Protein AF-A0A523X2G7-F1 (afdb_monomer_lite)

Secondary structure (DSSP, 8-state):
-BTTTTB------SHHHHHTTPPPHHHHH-TT--S--SSHHHHHHHHHHHHHHHH--

pLDDT: mean 91.29, std 10.43, range [55.59, 98.38]

Sequence (57 aa):
FDDDKEIAVNCDLCHERLRNNEEPACSLTCPTRCILWGDMKKVSEGIEERFLQQQTS

Structure (mmCIF, N/CA/C/O backbone):
data_AF-A0A523X2G7-F1
#
_entry.id   AF-A0A523X2G7-F1
#
loop_
_atom_site.group_PDB
_atom_site.id
_atom_site.type_symbol
_atom_site.label_atom_id
_atom_site.label_alt_id
_atom_site.label_comp_id
_atom_site.label_asym_id
_atom_site.label_entity_id
_atom_site.label_seq_id
_atom_site.pdbx_PDB_ins_code
_atom_site.Cartn_x
_atom_site.Cartn_y
_atom_site.Cartn_z
_atom_site.occupancy
_atom_site.B_iso_or_equiv
_atom_site.auth_seq_id
_atom_site.auth_comp_id
_atom_site.auth_asym_id
_atom_site.auth_atom_id
_atom_site.pdbx_PDB_model_num
ATOM 1 N N . PHE A 1 1 ? 14.580 -6.379 -11.634 1.00 56.06 1 PHE A N 1
ATOM 2 C CA . PHE A 1 1 ? 16.002 -6.098 -11.870 1.00 56.06 1 PHE A CA 1
ATOM 3 C C . PHE A 1 1 ? 16.180 -6.178 -13.373 1.00 56.06 1 PHE A C 1
ATOM 5 O O . PHE A 1 1 ? 15.701 -7.145 -13.950 1.00 56.06 1 PHE A O 1
ATOM 12 N N . ASP A 1 2 ? 16.644 -5.105 -14.003 1.00 67.88 2 ASP A N 1
ATOM 13 C CA . ASP A 1 2 ? 16.955 -5.095 -15.435 1.00 67.88 2 ASP A CA 1
ATOM 14 C C . ASP A 1 2 ? 18.466 -5.315 -15.499 1.00 67.88 2 ASP A C 1
ATOM 16 O O . ASP A 1 2 ? 19.208 -4.382 -15.240 1.00 67.88 2 ASP A O 1
ATOM 20 N N . ASP A 1 3 ? 18.918 -6.559 -15.675 1.00 66.12 3 ASP A N 1
ATOM 21 C CA . ASP A 1 3 ? 20.350 -6.909 -15.614 1.00 66.12 3 ASP A CA 1
ATOM 22 C C . ASP A 1 3 ? 21.183 -6.182 -16.691 1.00 66.12 3 ASP A C 1
ATOM 24 O O . ASP A 1 3 ? 22.382 -5.973 -16.514 1.00 66.12 3 ASP A O 1
ATOM 28 N N . ASP A 1 4 ? 20.544 -5.760 -17.788 1.00 74.25 4 ASP A N 1
ATOM 29 C CA . ASP A 1 4 ? 21.198 -5.137 -18.945 1.00 74.25 4 ASP A CA 1
ATOM 30 C C . ASP A 1 4 ? 21.411 -3.627 -18.776 1.00 74.25 4 ASP A C 1
ATOM 32 O O . ASP A 1 4 ? 22.216 -3.009 -19.480 1.00 74.25 4 ASP A O 1
ATOM 36 N N . LYS A 1 5 ? 20.680 -3.004 -17.853 1.00 75.94 5 LYS A N 1
ATOM 37 C CA . LYS A 1 5 ? 20.822 -1.592 -17.508 1.00 75.94 5 LYS A CA 1
ATOM 38 C C . LYS A 1 5 ? 21.311 -1.563 -16.077 1.00 75.94 5 LYS A C 1
ATOM 40 O O . LYS A 1 5 ? 20.590 -2.031 -15.218 1.00 75.94 5 LYS A O 1
ATOM 45 N N . GLU A 1 6 ? 22.486 -1.008 -15.793 1.00 83.62 6 GLU A N 1
ATOM 46 C CA . GLU A 1 6 ? 23.057 -0.882 -14.436 1.00 83.62 6 GLU A CA 1
ATOM 47 C C . GLU A 1 6 ? 22.196 0.019 -13.509 1.00 83.62 6 GLU A C 1
ATOM 49 O O . GLU A 1 6 ? 22.610 1.077 -13.039 1.00 83.62 6 GLU A O 1
ATOM 54 N N . ILE A 1 7 ? 20.944 -0.371 -13.277 1.00 87.44 7 ILE A N 1
ATOM 55 C CA . ILE A 1 7 ? 19.861 0.387 -12.672 1.00 87.44 7 ILE A CA 1
ATOM 56 C C . ILE A 1 7 ? 19.196 -0.517 -11.642 1.00 87.44 7 ILE A C 1
ATOM 58 O O . ILE A 1 7 ? 18.579 -1.541 -11.948 1.00 87.44 7 ILE 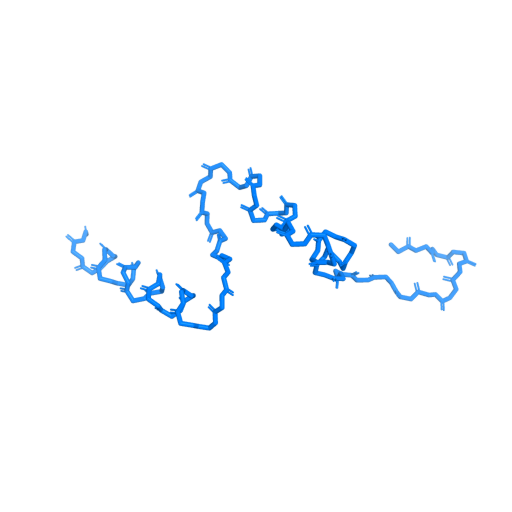A O 1
ATOM 62 N N . ALA A 1 8 ? 19.257 -0.082 -10.390 1.00 88.12 8 ALA A N 1
ATOM 63 C CA . ALA A 1 8 ? 18.465 -0.674 -9.331 1.00 88.12 8 ALA A CA 1
ATOM 64 C C . ALA A 1 8 ? 17.010 -0.193 -9.439 1.00 88.12 8 ALA A C 1
ATOM 66 O O . ALA A 1 8 ? 16.738 1.006 -9.451 1.00 88.12 8 ALA A O 1
ATOM 67 N N . VAL A 1 9 ? 16.070 -1.138 -9.470 1.00 90.12 9 VAL A N 1
ATOM 68 C CA . VAL A 1 9 ? 14.628 -0.861 -9.430 1.00 90.12 9 VAL A CA 1
ATOM 69 C C . VAL A 1 9 ? 14.076 -1.374 -8.107 1.00 90.12 9 VAL A C 1
ATOM 71 O O . VAL A 1 9 ? 14.337 -2.518 -7.731 1.00 90.12 9 VAL A O 1
ATOM 74 N N . ASN A 1 10 ? 13.307 -0.538 -7.414 1.00 92.69 10 ASN A N 1
ATOM 75 C CA . ASN A 1 10 ? 12.638 -0.879 -6.162 1.00 92.69 10 ASN A CA 1
ATOM 76 C C . ASN A 1 10 ? 11.189 -0.358 -6.173 1.00 92.69 10 ASN A C 1
ATOM 78 O O . ASN A 1 10 ? 10.783 0.328 -7.109 1.00 92.69 10 ASN A O 1
ATOM 82 N N . CYS A 1 11 ? 10.416 -0.690 -5.138 1.00 96.25 11 CYS A N 1
ATOM 83 C CA . CYS A 1 11 ? 9.091 -0.125 -4.904 1.00 96.25 11 CYS A CA 1
ATOM 84 C C . CYS A 1 11 ? 9.155 1.410 -4.891 1.00 96.25 11 CYS A C 1
ATOM 86 O O . CYS A 1 11 ? 9.912 1.999 -4.121 1.00 96.25 11 CYS A O 1
ATOM 88 N N . ASP A 1 12 ? 8.328 2.040 -5.719 1.00 96.69 12 ASP A N 1
ATOM 89 C CA . ASP A 1 12 ? 8.199 3.494 -5.857 1.00 96.69 12 ASP A CA 1
ATOM 90 C C . ASP A 1 12 ? 7.008 4.062 -5.064 1.00 96.69 12 ASP A C 1
ATOM 92 O O . ASP A 1 12 ? 6.643 5.225 -5.224 1.00 96.69 12 ASP A O 1
ATOM 96 N N . LEU A 1 13 ? 6.367 3.221 -4.245 1.00 97.25 13 LEU A N 1
ATOM 97 C CA . LEU A 1 13 ? 5.110 3.508 -3.552 1.00 97.25 13 LEU A CA 1
ATOM 98 C C . LEU A 1 13 ? 3.960 3.889 -4.506 1.00 97.25 13 LEU A C 1
ATOM 100 O O . LEU A 1 13 ? 3.054 4.626 -4.128 1.00 97.25 13 LEU A O 1
ATOM 104 N N . CYS A 1 14 ? 3.970 3.359 -5.735 1.00 97.94 14 CYS A N 1
ATOM 105 C CA . CYS A 1 14 ? 3.004 3.681 -6.784 1.00 97.94 14 CYS A CA 1
ATOM 106 C C . CYS A 1 14 ? 2.938 5.191 -7.068 1.00 97.94 14 CYS A C 1
ATOM 108 O O . CYS A 1 14 ? 1.854 5.776 -7.035 1.00 97.94 14 CYS A O 1
ATOM 110 N N . HIS A 1 15 ? 4.080 5.818 -7.359 1.00 97.94 15 HIS A N 1
ATOM 111 C CA . HIS A 1 15 ? 4.216 7.274 -7.483 1.00 97.94 15 HIS A CA 1
ATOM 112 C C . HIS A 1 15 ? 3.131 7.916 -8.367 1.00 97.94 15 HIS A C 1
ATOM 114 O O . HIS A 1 15 ? 2.483 8.885 -7.969 1.00 97.94 15 HIS A O 1
ATOM 120 N N . GLU A 1 16 ? 2.865 7.329 -9.534 1.00 98.38 16 GLU A N 1
ATOM 121 C CA . GLU A 1 16 ? 1.854 7.831 -10.474 1.00 98.38 16 GLU A CA 1
ATOM 122 C C . GLU A 1 16 ? 0.418 7.731 -9.936 1.00 98.38 16 GLU A C 1
ATOM 124 O O . GLU A 1 16 ? -0.407 8.604 -10.198 1.00 98.38 16 GLU A O 1
ATOM 129 N N . ARG A 1 17 ? 0.115 6.710 -9.129 1.00 98.25 17 ARG A N 1
ATOM 130 C CA . ARG A 1 17 ? -1.200 6.561 -8.487 1.00 98.25 17 ARG A CA 1
ATOM 131 C C . ARG A 1 17 ? -1.396 7.609 -7.403 1.00 98.25 17 ARG A C 1
ATOM 133 O O . ARG A 1 17 ? -2.426 8.276 -7.376 1.00 98.25 17 ARG A O 1
ATOM 140 N N . LEU A 1 18 ? -0.369 7.823 -6.579 1.00 97.56 18 LEU A N 1
ATOM 141 C CA . LEU A 1 18 ? -0.394 8.847 -5.535 1.00 97.56 18 LEU A CA 1
ATOM 142 C C . LEU A 1 18 ? -0.605 10.247 -6.116 1.00 97.56 18 LEU A C 1
ATOM 144 O O . LEU A 1 18 ? -1.394 11.021 -5.578 1.00 97.56 18 LEU A O 1
ATOM 148 N N . ARG A 1 19 ? 0.034 10.558 -7.251 1.00 98.00 19 ARG A N 1
ATOM 149 C CA . ARG A 1 19 ? -0.182 11.823 -7.974 1.00 98.00 19 ARG A CA 1
ATOM 150 C C . ARG A 1 19 ? -1.633 12.024 -8.423 1.00 98.00 19 ARG A C 1
ATOM 152 O O . ARG A 1 19 ? -2.075 13.166 -8.520 1.00 98.00 19 ARG A O 1
ATOM 159 N N . ASN A 1 20 ? -2.370 10.938 -8.641 1.00 97.75 20 ASN A N 1
ATOM 160 C CA . ASN A 1 20 ? -3.787 10.943 -9.002 1.00 97.75 20 ASN A CA 1
ATOM 161 C C . ASN A 1 20 ? -4.724 10.791 -7.788 1.00 97.75 20 ASN A C 1
ATOM 163 O O . ASN A 1 20 ? -5.923 10.593 -7.969 1.00 97.75 20 ASN A O 1
ATOM 167 N N . ASN A 1 21 ? -4.207 10.910 -6.558 1.00 96.38 21 ASN A N 1
ATOM 168 C CA . ASN A 1 21 ? -4.938 10.665 -5.307 1.00 96.38 21 ASN A CA 1
ATOM 169 C C . ASN A 1 21 ? -5.521 9.244 -5.192 1.00 96.38 21 ASN A C 1
ATOM 171 O O . ASN A 1 21 ? -6.537 9.031 -4.531 1.00 96.38 21 ASN A O 1
ATOM 175 N N . GLU A 1 22 ? -4.880 8.263 -5.820 1.00 97.25 22 GLU A N 1
ATOM 176 C CA . GLU A 1 22 ? -5.235 6.854 -5.690 1.00 97.25 22 GLU A CA 1
ATOM 177 C C . GLU A 1 22 ? -4.349 6.142 -4.661 1.00 97.25 22 GLU A C 1
ATOM 179 O O . GLU A 1 22 ? -3.177 6.472 -4.480 1.00 97.25 22 GLU A O 1
ATOM 184 N N . GLU A 1 23 ? -4.892 5.107 -4.018 1.00 97.38 23 GLU A N 1
ATOM 185 C CA . GLU A 1 23 ? -4.120 4.239 -3.127 1.00 97.38 23 GLU A CA 1
ATOM 186 C C . GLU A 1 23 ? -3.118 3.355 -3.905 1.00 97.38 23 GLU A C 1
ATOM 188 O O . GLU A 1 23 ? -3.376 2.991 -5.062 1.00 97.38 23 GLU A O 1
ATOM 193 N N . PRO A 1 24 ? -1.999 2.935 -3.283 1.00 98.38 24 PRO A N 1
ATOM 194 C CA . PRO A 1 24 ? -1.091 1.955 -3.857 1.00 98.38 24 PRO A CA 1
ATOM 195 C C . PRO A 1 24 ? -1.806 0.676 -4.291 1.00 98.38 24 PRO A C 1
ATOM 197 O O . PRO A 1 24 ? -2.714 0.168 -3.632 1.00 98.38 24 PRO A O 1
ATOM 200 N N . ALA A 1 25 ? -1.350 0.094 -5.399 1.00 98.25 25 ALA A N 1
ATOM 201 C CA . ALA A 1 25 ? -1.974 -1.106 -5.951 1.00 98.25 25 ALA A CA 1
ATOM 202 C C . ALA A 1 25 ? -1.982 -2.280 -4.968 1.00 98.25 25 ALA A C 1
ATOM 204 O O . ALA A 1 25 ? -2.974 -3.003 -4.877 1.00 98.25 25 ALA A O 1
ATOM 205 N N . CYS A 1 26 ? -0.893 -2.446 -4.213 1.00 98.19 26 CYS A N 1
ATOM 206 C CA . CYS A 1 26 ? -0.760 -3.519 -3.239 1.00 98.19 26 CYS A CA 1
ATOM 207 C C . CYS A 1 26 ? -1.715 -3.360 -2.047 1.00 98.19 26 CYS A C 1
ATOM 209 O O . CYS A 1 26 ? -2.284 -4.361 -1.616 1.00 98.19 26 CYS A O 1
ATOM 211 N N . SER A 1 27 ? -1.940 -2.139 -1.542 1.00 97.44 27 SER A N 1
ATOM 212 C CA . SER A 1 27 ? -2.889 -1.912 -0.445 1.00 97.44 27 SER A CA 1
ATOM 213 C C . SER A 1 27 ? -4.327 -2.130 -0.903 1.00 97.44 27 SER A C 1
ATOM 215 O O . SER A 1 27 ?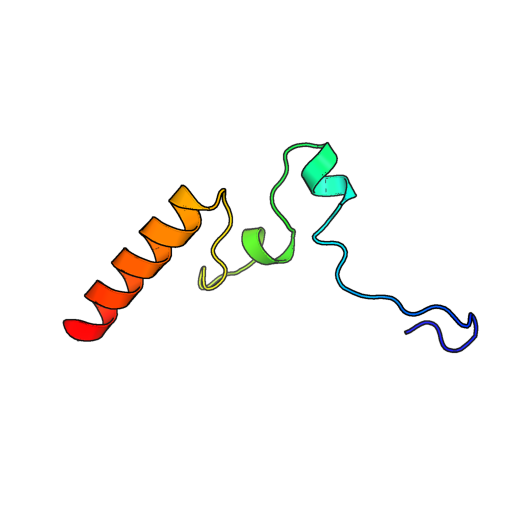 -5.080 -2.820 -0.219 1.00 97.44 27 SER A O 1
ATOM 217 N N . LEU A 1 28 ? -4.678 -1.626 -2.090 1.00 97.19 28 LEU A N 1
ATOM 218 C CA . LEU A 1 28 ? -6.032 -1.709 -2.636 1.00 97.19 28 LEU A CA 1
ATOM 219 C C . LEU A 1 28 ? -6.458 -3.149 -2.968 1.00 97.19 28 LEU A C 1
ATOM 221 O O . LEU A 1 28 ? -7.606 -3.521 -2.746 1.00 97.19 28 LEU A O 1
ATOM 225 N N . THR A 1 29 ? -5.546 -3.965 -3.505 1.00 97.56 29 THR A N 1
ATOM 226 C CA . THR A 1 29 ? -5.865 -5.334 -3.954 1.00 97.56 29 THR A CA 1
ATOM 227 C C . THR A 1 29 ? -5.849 -6.373 -2.827 1.00 97.56 29 THR A C 1
ATOM 229 O O . THR A 1 29 ? -6.290 -7.503 -3.020 1.00 97.56 29 THR A O 1
ATOM 232 N N . CYS A 1 30 ? -5.314 -6.034 -1.648 1.00 97.50 30 CYS A N 1
ATOM 233 C CA . CYS A 1 30 ? -5.055 -7.004 -0.587 1.00 97.50 30 CYS A CA 1
ATOM 234 C C . CYS A 1 30 ? -6.360 -7.661 -0.078 1.00 97.50 30 CYS A C 1
ATOM 236 O O . CYS A 1 30 ? -7.131 -7.013 0.636 1.00 97.50 30 CYS A O 1
ATOM 238 N N . PRO A 1 31 ? -6.607 -8.959 -0.354 1.00 97.12 31 PRO A N 1
ATOM 239 C CA . PRO A 1 31 ? -7.901 -9.587 -0.072 1.00 97.12 31 PRO A CA 1
ATOM 240 C C . PRO A 1 31 ? -8.157 -9.765 1.429 1.00 97.12 31 PRO A C 1
ATOM 242 O O . PRO A 1 31 ? -9.288 -9.657 1.894 1.00 97.12 31 PRO A O 1
ATOM 24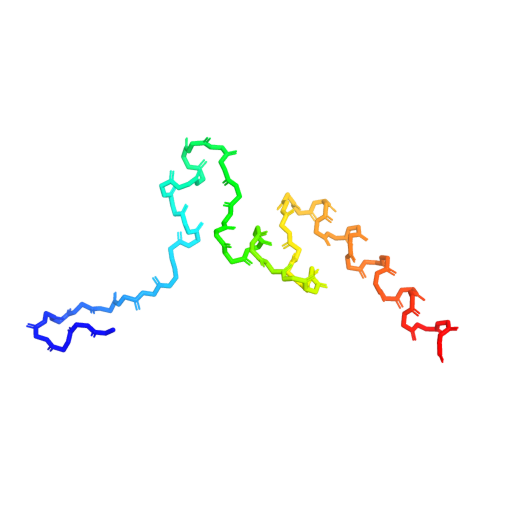5 N N . THR A 1 32 ? -7.097 -9.995 2.203 1.00 95.88 32 THR A N 1
ATOM 246 C CA . THR A 1 32 ? -7.143 -10.130 3.665 1.00 95.88 32 THR A CA 1
ATOM 247 C C . THR A 1 32 ? -7.039 -8.790 4.387 1.00 95.88 32 THR A C 1
ATOM 249 O O . THR A 1 32 ? -7.071 -8.754 5.614 1.00 95.88 32 THR A O 1
ATOM 252 N N . ARG A 1 33 ? -6.884 -7.682 3.645 1.00 92.19 33 ARG A N 1
ATOM 253 C CA . ARG A 1 33 ? -6.688 -6.330 4.187 1.00 92.19 33 ARG A CA 1
ATOM 254 C C . ARG A 1 33 ? -5.504 -6.231 5.156 1.00 92.19 33 ARG A C 1
ATOM 256 O O . ARG A 1 33 ? -5.532 -5.444 6.096 1.00 92.19 33 ARG A O 1
ATOM 263 N N . CYS A 1 34 ? -4.441 -7.009 4.945 1.00 94.00 34 CYS A N 1
ATOM 264 C CA . CYS A 1 34 ? -3.268 -6.987 5.824 1.00 94.00 34 CYS A CA 1
ATOM 265 C C . CYS A 1 34 ? -2.468 -5.677 5.730 1.00 94.00 34 CYS A C 1
ATOM 267 O O . CYS A 1 34 ? -1.850 -5.289 6.718 1.00 94.00 34 CYS A O 1
ATOM 269 N N . ILE A 1 35 ? -2.508 -4.986 4.589 1.00 96.00 35 ILE A N 1
ATOM 270 C CA . ILE A 1 35 ? -1.786 -3.729 4.357 1.00 96.00 35 ILE A CA 1
ATOM 271 C C . ILE A 1 35 ? -2.659 -2.550 4.800 1.00 96.00 35 ILE A C 1
ATOM 273 O O . ILE A 1 35 ? -3.761 -2.367 4.287 1.00 96.00 35 ILE A O 1
ATOM 277 N N . LEU A 1 36 ? -2.161 -1.747 5.742 1.00 95.88 36 LEU A N 1
ATOM 278 C CA . LEU A 1 36 ? -2.784 -0.484 6.140 1.00 95.88 36 LEU A CA 1
ATOM 279 C C . LEU A 1 36 ? -2.255 0.651 5.260 1.00 95.88 36 LEU A C 1
ATOM 281 O O . LEU A 1 36 ? -1.045 0.787 5.091 1.00 95.88 36 LEU A O 1
ATOM 285 N N . TRP A 1 37 ? -3.160 1.468 4.721 1.00 96.75 37 TRP A N 1
ATOM 286 C CA . TRP A 1 37 ? -2.822 2.636 3.909 1.00 96.75 37 TRP A CA 1
ATOM 287 C C . TRP A 1 37 ? -3.573 3.887 4.378 1.00 96.75 37 TRP A C 1
ATOM 289 O O . TRP A 1 37 ? -4.787 3.859 4.621 1.00 96.75 37 TRP A O 1
ATOM 299 N N . GLY A 1 38 ? -2.844 4.994 4.498 1.00 94.88 38 GLY A N 1
ATOM 300 C CA . GLY A 1 38 ? -3.346 6.259 5.015 1.00 94.88 38 GLY A CA 1
ATOM 301 C C . GLY A 1 38 ? -2.228 7.193 5.451 1.00 94.88 38 GLY A C 1
ATOM 302 O O . GLY A 1 38 ? -1.048 6.885 5.292 1.00 94.88 38 GLY A O 1
ATOM 303 N N . ASP A 1 39 ? -2.615 8.321 6.038 1.00 95.69 39 ASP A N 1
ATOM 304 C CA . ASP A 1 39 ? -1.679 9.145 6.792 1.00 95.69 39 ASP A CA 1
ATOM 305 C C . ASP A 1 39 ? -1.205 8.428 8.071 1.00 95.69 39 ASP A C 1
ATOM 307 O O . ASP A 1 39 ? -1.703 7.364 8.457 1.00 95.69 39 ASP A O 1
ATOM 311 N N . MET A 1 40 ? -0.232 9.031 8.755 1.00 95.44 40 MET A N 1
ATOM 312 C CA . MET A 1 40 ? 0.327 8.466 9.986 1.00 95.44 40 MET A CA 1
ATOM 313 C C . MET A 1 40 ? -0.729 8.241 11.069 1.00 95.44 40 MET A C 1
ATOM 315 O O . MET A 1 40 ? -0.608 7.287 11.836 1.00 95.44 40 MET A O 1
ATOM 319 N N . LYS A 1 41 ? -1.766 9.085 11.131 1.00 96.88 41 LYS A N 1
ATOM 320 C CA . LYS A 1 41 ? -2.835 8.957 12.119 1.00 96.88 41 LYS A CA 1
ATOM 321 C C . LYS A 1 41 ? -3.659 7.696 11.849 1.00 96.88 41 LYS A C 1
ATOM 323 O O . LYS A 1 41 ? -3.742 6.841 12.724 1.00 96.88 41 LYS A O 1
ATOM 328 N N . LYS A 1 42 ? -4.163 7.532 10.624 1.00 95.12 42 LYS A N 1
ATOM 329 C CA . LYS A 1 42 ? -4.954 6.368 10.200 1.00 95.12 42 LYS A CA 1
ATOM 330 C C . LYS A 1 42 ? -4.170 5.063 10.346 1.00 95.12 42 LYS A C 1
ATOM 332 O O . LYS A 1 42 ? -4.730 4.043 10.742 1.00 95.12 42 LYS A O 1
ATOM 337 N N . VAL A 1 43 ? -2.874 5.082 10.029 1.00 96.50 43 VAL A N 1
ATOM 338 C CA . VAL A 1 43 ? -2.010 3.906 10.206 1.00 96.50 43 VAL A CA 1
ATOM 339 C C . VAL A 1 43 ? -1.829 3.576 11.689 1.00 96.50 43 VAL A C 1
ATOM 341 O O . VAL A 1 43 ? -1.939 2.408 12.052 1.00 96.50 43 VAL A O 1
ATOM 344 N N . SER A 1 44 ? -1.599 4.576 12.545 1.00 96.81 44 SE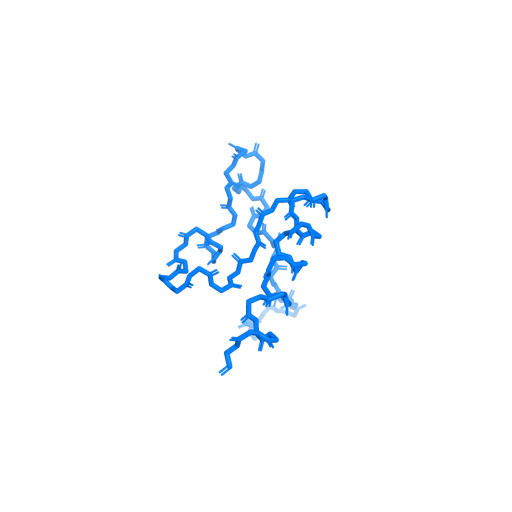R A N 1
ATOM 345 C CA . SER A 1 44 ? -1.416 4.365 13.989 1.00 96.81 44 SER A CA 1
ATOM 346 C C . SER A 1 44 ? -2.683 3.816 14.649 1.00 96.81 44 SER A C 1
ATOM 348 O O . SER A 1 44 ? -2.614 2.800 15.335 1.00 96.81 44 SER A O 1
ATOM 350 N N . GLU A 1 45 ? -3.843 4.409 14.355 1.00 96.38 45 GLU A N 1
ATOM 351 C CA . GLU A 1 45 ? -5.150 3.936 14.840 1.00 96.38 45 GLU A CA 1
ATOM 352 C C . GLU A 1 45 ? -5.402 2.476 14.419 1.00 96.38 45 GLU A C 1
ATOM 354 O O . GLU A 1 45 ? -5.738 1.629 15.245 1.00 96.38 45 GLU A O 1
ATOM 359 N N . GLY A 1 46 ? -5.137 2.134 13.152 1.00 94.88 46 GLY A N 1
ATOM 360 C CA . GLY A 1 46 ? -5.295 0.762 12.662 1.00 94.88 46 GLY A CA 1
ATOM 361 C C . GLY A 1 46 ? -4.328 -0.251 13.293 1.00 94.88 46 GLY A C 1
ATOM 362 O O . GLY A 1 46 ? -4.657 -1.435 13.389 1.00 94.88 46 GLY A O 1
ATOM 363 N N . ILE A 1 47 ? -3.138 0.180 13.726 1.00 95.56 47 ILE A N 1
ATOM 364 C CA . ILE A 1 47 ? -2.200 -0.668 14.478 1.00 95.56 47 ILE A CA 1
ATOM 365 C C . ILE A 1 47 ? -2.734 -0.920 15.890 1.00 95.56 47 ILE A C 1
ATOM 367 O O . ILE A 1 47 ? -2.751 -2.072 16.328 1.00 95.56 47 ILE A O 1
ATOM 371 N N . GLU A 1 48 ? -3.190 0.126 16.581 1.00 95.69 48 GLU A N 1
ATOM 372 C CA . GLU A 1 48 ? -3.757 0.026 17.931 1.00 95.69 48 GLU A CA 1
ATOM 373 C C . GLU A 1 48 ? -4.964 -0.921 17.963 1.00 95.69 48 GLU A C 1
ATOM 375 O O . GLU A 1 48 ? -5.001 -1.851 18.774 1.00 95.69 48 GLU A O 1
ATOM 380 N N . GLU A 1 49 ? -5.904 -0.771 17.025 1.00 93.62 49 GLU A N 1
ATOM 381 C CA . GLU A 1 49 ? -7.073 -1.651 16.900 1.00 93.62 49 GLU A CA 1
ATOM 382 C C . GLU A 1 49 ? -6.677 -3.126 16.737 1.00 93.62 49 GLU A C 1
ATOM 384 O O . GLU A 1 49 ? -7.197 -4.004 17.431 1.00 93.62 49 GLU A O 1
ATOM 389 N N . ARG A 1 50 ? -5.717 -3.413 15.847 1.00 93.25 50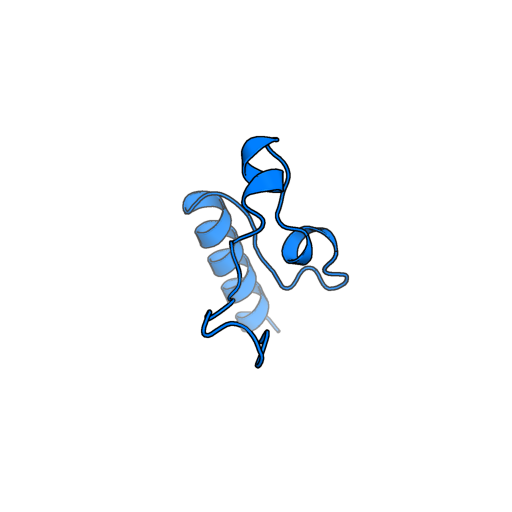 ARG A N 1
ATOM 390 C CA . ARG A 1 50 ? -5.233 -4.783 15.606 1.00 93.25 50 ARG A CA 1
ATOM 391 C C . ARG A 1 50 ? -4.508 -5.366 16.810 1.00 93.25 50 ARG A C 1
ATOM 393 O O . ARG A 1 50 ? -4.572 -6.577 17.024 1.00 93.25 50 ARG A O 1
ATOM 400 N N . PHE A 1 51 ? -3.796 -4.539 17.569 1.00 93.56 51 PHE A N 1
ATOM 401 C CA . PHE A 1 51 ? -3.104 -4.969 18.780 1.00 93.56 51 PHE A CA 1
ATOM 402 C C . PHE A 1 51 ? -4.095 -5.352 19.889 1.00 93.56 51 PHE A C 1
ATOM 404 O O . PHE A 1 51 ? -3.879 -6.334 20.598 1.00 93.56 51 PHE A O 1
ATOM 411 N N . LEU A 1 52 ? -5.210 -4.627 20.013 1.00 92.19 52 LEU A N 1
ATOM 412 C CA . LEU A 1 52 ? -6.282 -4.947 20.963 1.00 92.19 52 LEU A CA 1
ATOM 413 C C . LEU A 1 52 ? -7.034 -6.234 20.587 1.00 92.19 52 LEU A C 1
ATOM 415 O O . LEU A 1 52 ? -7.308 -7.068 21.451 1.00 92.19 52 LEU A O 1
ATOM 419 N N . GLN A 1 53 ? -7.321 -6.436 19.298 1.00 87.62 53 GLN A N 1
ATOM 420 C CA . GLN A 1 53 ? -7.977 -7.655 18.804 1.00 87.62 53 GLN A CA 1
ATOM 421 C C . GLN A 1 53 ? -7.150 -8.920 19.078 1.00 87.62 53 GLN A C 1
ATOM 423 O O . GLN A 1 53 ? -7.702 -9.949 19.449 1.00 87.62 53 GLN A O 1
ATOM 428 N N . GLN A 1 54 ? -5.823 -8.846 18.946 1.00 85.31 54 GLN A N 1
ATOM 429 C CA . GLN A 1 54 ? -4.936 -9.990 19.192 1.00 85.31 54 GLN A CA 1
ATOM 430 C C . GLN A 1 54 ? -4.792 -10.357 20.676 1.00 85.31 54 GLN A C 1
ATOM 432 O O . GLN A 1 54 ? -4.492 -11.503 20.979 1.00 85.31 54 GLN A O 1
ATOM 437 N N . GLN A 1 55 ? -5.003 -9.418 21.603 1.00 77.94 55 GLN A N 1
ATOM 438 C CA . GLN A 1 55 ? -4.930 -9.689 23.048 1.00 77.94 55 GLN A CA 1
ATOM 439 C C . GLN A 1 55 ? -6.199 -10.329 23.624 1.00 77.94 55 GLN A C 1
ATOM 441 O O . GLN A 1 55 ? -6.188 -10.799 24.759 1.00 77.94 55 GLN A O 1
ATOM 446 N N . THR A 1 56 ? -7.305 -10.291 22.882 1.00 69.31 56 THR A N 1
ATOM 447 C CA . THR A 1 56 ? -8.622 -10.760 23.342 1.00 69.31 56 THR A CA 1
ATOM 448 C C . THR A 1 56 ? -9.015 -12.119 22.760 1.00 69.31 56 THR A C 1
ATOM 450 O O . THR A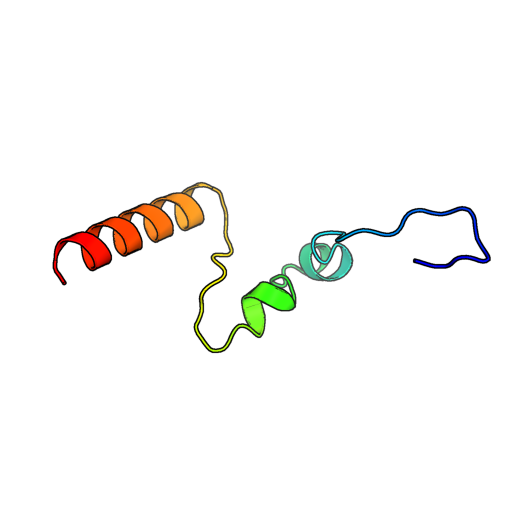 1 56 ? -10.091 -12.622 23.085 1.00 69.31 56 THR A O 1
ATOM 453 N N . SER A 1 57 ? -8.145 -12.715 21.937 1.00 55.59 57 SER A N 1
ATOM 454 C CA . SER A 1 57 ? -8.315 -14.024 21.297 1.00 55.59 57 SER A CA 1
ATOM 455 C C . SER A 1 57 ? -7.369 -15.069 21.874 1.00 55.59 57 SER A C 1
ATOM 457 O O . SER A 1 57 ? -7.720 -16.259 21.714 1.00 55.59 57 SER A O 1
#

Radius of gyration: 15.96 Å; chains: 1; bounding box: 32×26×42 Å

Foldseek 3Di:
DPVVDPDDDDDPLPVVCVVVVHHRPCCVPPPVNPDFDDPPVSVVVVVVVVVVVVVVD